Protein AF-A0A1Q7LW20-F1 (afdb_monomer_lite)

Foldseek 3Di:
DDPVVLVVLVVVLVVLVVVLVVLVVDPPDDPVVNVVVVVVSVVVNVVSCCVRVDPCVPDPPVVVVVVVVVVVVVVVVVVVVVCVVDVPPD

Structure (mmCIF, N/CA/C/O backbone):
data_AF-A0A1Q7LW20-F1
#
_entry.id   AF-A0A1Q7LW20-F1
#
loop_
_atom_site.group_PDB
_atom_site.id
_atom_site.type_symbol
_atom_site.label_atom_id
_atom_site.label_alt_id
_atom_site.label_comp_id
_atom_site.label_asym_id
_atom_site.label_entity_id
_atom_site.label_seq_id
_atom_site.pdbx_PDB_ins_code
_atom_site.Cartn_x
_atom_site.Cartn_y
_atom_site.Cartn_z
_atom_site.occupancy
_atom_site.B_iso_or_equiv
_atom_site.auth_seq_id
_atom_site.auth_comp_id
_atom_site.auth_asym_id
_atom_site.auth_atom_id
_atom_site.pdbx_PDB_model_num
ATOM 1 N N . MET A 1 1 ? -11.305 -6.689 19.123 1.00 62.91 1 MET A N 1
ATOM 2 C CA . MET A 1 1 ? -10.776 -7.743 18.218 1.00 62.91 1 MET A CA 1
ATOM 3 C C . MET A 1 1 ? -9.805 -8.627 19.007 1.00 62.91 1 MET A C 1
ATOM 5 O O . MET A 1 1 ? -9.258 -8.139 19.984 1.00 62.91 1 MET A O 1
ATOM 9 N N . SER A 1 2 ? -9.621 -9.914 18.683 1.00 78.56 2 SER A N 1
ATOM 10 C CA . SER A 1 2 ? -8.705 -10.785 19.454 1.00 78.56 2 SER A CA 1
ATOM 11 C C . SER A 1 2 ? -7.242 -10.531 19.072 1.00 78.56 2 SER A C 1
ATOM 13 O O . SER A 1 2 ? -6.936 -10.449 17.882 1.00 78.56 2 SER A O 1
ATOM 15 N N . VAL A 1 3 ? -6.340 -10.489 20.064 1.00 85.44 3 VAL A N 1
ATOM 16 C CA . VAL A 1 3 ? -4.874 -10.341 19.900 1.00 85.44 3 VAL A CA 1
ATOM 17 C C . VAL A 1 3 ? -4.311 -11.307 18.851 1.00 85.44 3 VAL A C 1
ATOM 19 O O . VAL A 1 3 ? -3.411 -10.959 18.091 1.00 85.44 3 VAL A O 1
ATOM 22 N N . ARG A 1 4 ? -4.891 -12.509 18.741 1.00 88.94 4 ARG A N 1
ATOM 23 C CA . ARG A 1 4 ? -4.496 -13.506 17.739 1.00 88.94 4 ARG A CA 1
ATOM 24 C C . ARG A 1 4 ? -4.644 -12.985 16.307 1.00 88.94 4 ARG A C 1
ATOM 26 O O . ARG A 1 4 ? -3.769 -13.232 15.487 1.00 88.94 4 ARG A O 1
ATOM 33 N N . VAL A 1 5 ? -5.729 -12.274 16.001 1.00 87.69 5 VAL A N 1
ATOM 34 C CA . VAL A 1 5 ? -5.977 -11.761 14.645 1.00 87.69 5 VAL A CA 1
ATOM 35 C C . VAL A 1 5 ? -4.986 -10.649 14.312 1.00 87.69 5 VAL A C 1
ATOM 37 O O . VAL A 1 5 ? -4.431 -10.644 13.221 1.00 87.69 5 VAL A O 1
ATOM 40 N N . TYR A 1 6 ? -4.687 -9.775 15.272 1.00 87.12 6 TYR A N 1
ATOM 41 C CA . TYR A 1 6 ? -3.689 -8.717 15.108 1.00 87.12 6 TYR A CA 1
ATOM 42 C C . TYR A 1 6 ? -2.305 -9.281 14.759 1.00 87.12 6 TYR A C 1
ATOM 44 O O . TYR A 1 6 ? -1.686 -8.860 13.786 1.00 87.12 6 TYR 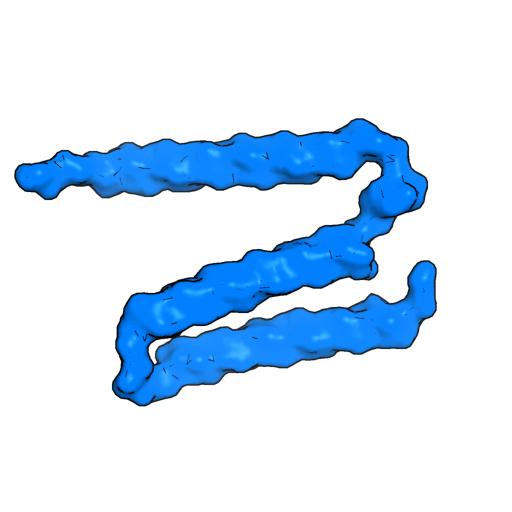A O 1
ATOM 52 N N . ILE A 1 7 ? -1.853 -10.301 15.498 1.00 92.94 7 ILE A N 1
ATOM 53 C CA . ILE A 1 7 ? -0.564 -10.963 15.246 1.00 92.94 7 ILE A CA 1
ATOM 54 C C . ILE A 1 7 ? -0.543 -11.645 13.871 1.00 92.94 7 ILE A C 1
ATOM 56 O O . ILE A 1 7 ? 0.470 -11.581 13.178 1.00 92.94 7 ILE A O 1
ATOM 60 N N . ILE A 1 8 ? -1.650 -12.264 13.446 1.00 94.31 8 ILE A N 1
ATOM 61 C CA . ILE A 1 8 ? -1.745 -12.874 12.111 1.00 94.31 8 ILE A CA 1
ATOM 62 C C . ILE A 1 8 ? -1.617 -11.808 11.019 1.00 94.31 8 ILE A C 1
ATOM 64 O O . ILE A 1 8 ? -0.810 -11.976 10.109 1.00 94.31 8 ILE A O 1
ATOM 68 N N . VAL A 1 9 ? -2.363 -10.701 11.107 1.00 92.75 9 VAL A N 1
ATOM 69 C CA . VAL A 1 9 ? -2.283 -9.631 10.096 1.00 92.75 9 VAL A CA 1
ATOM 70 C C . VAL A 1 9 ? -0.891 -8.995 10.097 1.00 92.75 9 VAL A C 1
ATOM 72 O O . VAL A 1 9 ? -0.336 -8.742 9.032 1.00 92.75 9 VAL A O 1
ATOM 75 N N . PHE A 1 10 ? -0.277 -8.817 11.268 1.00 92.25 10 PHE A N 1
ATOM 76 C CA . PHE A 1 10 ? 1.103 -8.346 11.375 1.00 92.25 10 PHE A CA 1
ATOM 77 C C . PHE A 1 10 ? 2.094 -9.278 10.661 1.00 92.25 10 PHE A C 1
ATOM 79 O O . PHE A 1 10 ? 2.923 -8.818 9.877 1.00 92.25 10 PHE A O 1
ATOM 86 N N . ALA A 1 11 ? 1.975 -10.593 10.861 1.00 95.94 11 ALA A N 1
ATOM 87 C CA . ALA A 1 11 ? 2.804 -11.574 10.165 1.00 95.94 11 ALA A CA 1
ATOM 88 C C . ALA A 1 11 ? 2.590 -11.539 8.641 1.00 95.94 11 ALA A C 1
ATOM 90 O O . ALA A 1 11 ? 3.555 -11.643 7.884 1.00 95.94 11 ALA A O 1
ATOM 91 N N . VAL A 1 12 ? 1.351 -11.327 8.182 1.00 95.75 12 VAL A N 1
ATOM 92 C CA . VAL A 1 12 ? 1.047 -11.136 6.754 1.00 95.75 12 VAL A CA 1
ATOM 93 C C . VAL A 1 12 ? 1.740 -9.887 6.206 1.00 95.75 12 VAL A C 1
ATOM 95 O O . VAL A 1 12 ? 2.353 -9.965 5.147 1.00 95.75 12 VAL A O 1
ATOM 98 N N . LEU A 1 13 ? 1.713 -8.757 6.920 1.00 95.06 13 LEU A N 1
ATOM 99 C CA . LEU A 1 13 ? 2.400 -7.526 6.500 1.00 95.06 13 LEU A CA 1
ATOM 100 C C . LEU A 1 13 ? 3.919 -7.724 6.365 1.00 95.06 13 LEU A C 1
ATOM 102 O O . LEU A 1 13 ? 4.522 -7.245 5.399 1.00 95.06 13 LEU A O 1
ATOM 106 N N . ILE A 1 14 ? 4.529 -8.468 7.293 1.00 96.25 14 ILE A N 1
ATOM 107 C CA . ILE A 1 14 ? 5.943 -8.859 7.201 1.00 96.25 14 ILE A CA 1
ATOM 108 C C . ILE A 1 14 ? 6.173 -9.719 5.956 1.00 96.25 14 ILE A C 1
ATOM 110 O O . ILE A 1 14 ? 7.078 -9.431 5.177 1.00 96.25 14 ILE A O 1
ATOM 114 N N . GLY A 1 15 ? 5.341 -10.742 5.745 1.00 96.12 15 GLY A N 1
ATOM 115 C CA . GLY A 1 15 ? 5.450 -11.644 4.599 1.00 96.12 15 GLY A CA 1
ATOM 116 C C . GLY A 1 15 ? 5.319 -10.922 3.259 1.00 96.12 15 GLY A C 1
ATOM 117 O O . GLY A 1 15 ? 6.116 -11.165 2.357 1.00 96.12 15 GLY A O 1
ATOM 118 N N . VAL A 1 16 ? 4.377 -9.981 3.144 1.00 94.56 16 VAL A N 1
ATOM 119 C CA . VAL A 1 16 ? 4.233 -9.135 1.950 1.00 94.56 16 VAL A CA 1
ATOM 120 C C . VAL A 1 16 ? 5.502 -8.318 1.716 1.00 94.56 16 VAL A C 1
ATOM 122 O O . VAL A 1 16 ? 6.004 -8.289 0.599 1.00 94.56 16 VAL A O 1
ATOM 125 N N . THR A 1 17 ? 6.061 -7.707 2.761 1.00 94.38 17 THR A N 1
ATOM 126 C CA . THR A 1 17 ? 7.286 -6.897 2.648 1.00 94.38 17 THR A CA 1
ATOM 127 C C . THR A 1 17 ? 8.494 -7.744 2.241 1.00 94.38 17 THR A C 1
ATOM 129 O O . THR A 1 17 ? 9.265 -7.347 1.373 1.00 94.38 17 THR A O 1
ATOM 132 N N . ALA A 1 18 ? 8.646 -8.938 2.815 1.00 95.31 18 ALA A N 1
ATOM 133 C CA . ALA A 1 18 ? 9.691 -9.876 2.411 1.00 95.31 18 ALA A CA 1
ATOM 134 C C . ALA A 1 18 ? 9.521 -10.318 0.946 1.00 95.31 18 ALA A C 1
ATOM 136 O O . ALA A 1 18 ? 10.493 -10.354 0.196 1.00 95.31 18 ALA A O 1
ATOM 137 N N . GLY A 1 19 ? 8.284 -10.592 0.521 1.00 93.19 19 GLY A N 1
ATOM 138 C CA . GLY A 1 19 ? 7.968 -10.948 -0.861 1.00 93.19 19 GLY A CA 1
ATOM 139 C C . GLY A 1 19 ? 8.271 -9.831 -1.862 1.00 93.19 19 GLY A C 1
ATOM 140 O O . GLY A 1 19 ? 8.741 -10.115 -2.957 1.00 93.19 19 GLY A O 1
ATOM 141 N N . GLU A 1 20 ? 8.061 -8.564 -1.496 1.00 93.12 20 GLU A N 1
ATOM 142 C CA . GLU A 1 20 ? 8.441 -7.416 -2.333 1.00 93.12 20 GLU A CA 1
ATOM 143 C C . GLU A 1 20 ? 9.955 -7.323 -2.532 1.00 93.12 20 GLU A C 1
ATOM 145 O O . GLU A 1 20 ? 10.409 -7.079 -3.649 1.00 93.12 20 GLU A O 1
ATOM 150 N N . LEU A 1 21 ? 10.734 -7.538 -1.466 1.00 92.81 21 LEU A N 1
ATOM 151 C CA . LEU A 1 21 ? 12.196 -7.545 -1.553 1.00 92.81 21 LEU A CA 1
ATOM 152 C C . LEU A 1 21 ? 12.679 -8.653 -2.489 1.00 92.81 21 LEU A C 1
ATOM 154 O O . LEU A 1 21 ? 13.536 -8.409 -3.335 1.00 92.81 21 LEU A O 1
ATOM 158 N N . GLU A 1 22 ? 12.090 -9.843 -2.388 1.00 92.69 22 GLU A N 1
ATOM 159 C CA . GLU A 1 22 ? 12.413 -10.951 -3.284 1.00 92.69 22 GLU A CA 1
ATOM 160 C C . GLU A 1 22 ? 12.005 -10.641 -4.732 1.00 92.69 22 GLU A C 1
ATOM 162 O O . GLU A 1 22 ? 12.785 -10.861 -5.656 1.00 92.69 22 GLU A O 1
ATOM 167 N N . LEU A 1 23 ? 10.823 -10.047 -4.936 1.00 90.25 23 LEU A N 1
ATOM 168 C CA . LEU A 1 23 ? 10.317 -9.669 -6.257 1.00 90.25 23 LEU A CA 1
ATOM 169 C C . LEU A 1 23 ? 11.254 -8.697 -6.985 1.00 90.25 23 LEU A C 1
ATOM 171 O O . LEU A 1 23 ? 11.433 -8.816 -8.195 1.00 90.25 23 LEU A O 1
ATOM 175 N N . ILE A 1 24 ? 11.859 -7.752 -6.261 1.00 89.75 24 ILE A N 1
ATOM 176 C CA . ILE A 1 24 ? 12.817 -6.785 -6.820 1.00 89.75 24 ILE A CA 1
ATOM 177 C C . ILE A 1 24 ? 14.142 -7.464 -7.200 1.00 89.75 24 ILE A C 1
ATOM 179 O O . ILE A 1 24 ? 14.809 -7.024 -8.136 1.00 89.75 24 ILE A O 1
ATOM 183 N N . ASN A 1 25 ? 14.516 -8.536 -6.501 1.00 89.19 25 ASN A N 1
ATOM 184 C CA . ASN A 1 25 ? 15.751 -9.278 -6.751 1.00 89.19 25 ASN A CA 1
ATOM 185 C C . ASN A 1 25 ? 15.620 -10.331 -7.861 1.00 89.19 25 ASN A C 1
ATOM 187 O O . ASN A 1 25 ? 16.637 -10.856 -8.318 1.00 89.19 25 ASN A O 1
ATOM 191 N N . LEU A 1 26 ? 14.401 -10.645 -8.316 1.00 88.62 26 LEU A N 1
ATOM 192 C CA . LEU A 1 26 ? 14.190 -11.604 -9.396 1.00 88.62 26 LEU A CA 1
ATOM 193 C C . LEU A 1 26 ? 14.688 -11.037 -10.737 1.00 88.62 26 LEU A C 1
ATOM 195 O O . LEU A 1 26 ? 14.156 -10.035 -11.229 1.00 88.62 26 LEU A O 1
ATOM 199 N N . PRO A 1 27 ? 15.678 -11.681 -11.381 1.00 84.31 27 PRO A N 1
ATOM 200 C CA . PRO A 1 27 ? 16.127 -11.258 -12.695 1.00 84.31 27 PRO A CA 1
ATOM 201 C C . PRO A 1 27 ? 15.043 -11.539 -13.744 1.00 84.31 27 PRO A C 1
ATOM 203 O O . PRO A 1 27 ? 14.276 -12.495 -13.637 1.00 84.31 27 PRO A O 1
ATOM 206 N N . ASN A 1 28 ? 15.047 -10.751 -14.822 1.00 84.38 28 ASN A N 1
ATOM 207 C CA . ASN A 1 28 ? 14.237 -10.983 -16.025 1.00 84.38 28 ASN A CA 1
ATOM 208 C C . ASN A 1 28 ? 12.719 -10.724 -15.906 1.00 84.38 28 ASN A C 1
ATOM 210 O O . ASN A 1 28 ? 11.953 -11.161 -16.766 1.00 84.38 28 ASN A O 1
ATOM 214 N N . LEU A 1 29 ? 12.268 -9.983 -14.890 1.00 87.31 29 LEU A N 1
ATOM 215 C CA . LEU A 1 29 ? 10.887 -9.502 -14.822 1.00 87.31 29 LEU A CA 1
ATOM 216 C C . LEU A 1 29 ? 10.705 -8.181 -15.582 1.00 87.31 29 LEU A C 1
ATOM 218 O O . LEU A 1 29 ? 11.535 -7.274 -15.509 1.00 87.31 29 LEU A O 1
ATOM 222 N N . ALA A 1 30 ? 9.575 -8.049 -16.281 1.00 91.00 30 ALA A N 1
ATOM 223 C CA . ALA A 1 30 ? 9.199 -6.792 -16.916 1.00 91.00 30 ALA A CA 1
ATOM 224 C C . ALA A 1 30 ? 9.037 -5.695 -15.851 1.00 91.00 30 ALA A C 1
ATOM 226 O O . ALA A 1 30 ? 8.279 -5.858 -14.892 1.00 91.00 30 ALA A O 1
ATOM 227 N N . ARG A 1 31 ? 9.721 -4.561 -16.035 1.00 88.50 31 ARG A N 1
ATOM 228 C CA . ARG A 1 31 ? 9.712 -3.440 -15.081 1.00 88.50 31 ARG A CA 1
ATOM 229 C C . ARG A 1 31 ? 8.297 -2.982 -14.737 1.00 88.50 31 ARG A C 1
ATOM 231 O O . ARG A 1 31 ? 7.993 -2.782 -13.566 1.00 88.50 31 ARG A O 1
ATOM 238 N N . ASP A 1 32 ? 7.429 -2.879 -15.736 1.00 90.06 32 ASP A N 1
ATOM 239 C CA . ASP A 1 32 ? 6.047 -2.436 -15.539 1.00 90.06 32 ASP A CA 1
ATOM 240 C C . ASP A 1 32 ? 5.250 -3.423 -14.682 1.00 90.06 32 ASP A C 1
ATOM 242 O O . ASP A 1 32 ? 4.450 -3.013 -13.842 1.00 90.06 32 ASP A O 1
ATOM 246 N N . PHE A 1 33 ? 5.519 -4.724 -14.821 1.00 92.12 33 PHE A N 1
ATOM 247 C CA . PHE A 1 33 ? 4.897 -5.749 -13.991 1.00 92.12 33 PHE A CA 1
ATOM 248 C C . PHE A 1 33 ? 5.357 -5.644 -12.532 1.00 92.12 33 PHE A C 1
ATOM 250 O O . PHE A 1 33 ? 4.523 -5.678 -11.626 1.00 92.12 33 PHE A O 1
ATOM 257 N N . VAL A 1 34 ? 6.661 -5.447 -12.299 1.00 93.06 34 VAL A N 1
ATOM 258 C CA . VAL A 1 34 ? 7.216 -5.247 -10.948 1.00 93.06 34 VAL A CA 1
ATOM 259 C C . VAL A 1 34 ? 6.595 -4.012 -10.304 1.00 93.06 34 VAL A C 1
ATOM 261 O O . VAL A 1 34 ? 6.034 -4.107 -9.218 1.00 93.06 34 VAL A O 1
ATOM 264 N N . VAL A 1 35 ? 6.625 -2.868 -10.992 1.00 92.75 35 VAL A N 1
ATOM 265 C CA . VAL A 1 35 ? 6.086 -1.600 -10.480 1.00 92.75 35 VAL A CA 1
ATOM 266 C C . VAL A 1 35 ? 4.598 -1.725 -10.152 1.00 92.75 35 VAL A C 1
ATOM 268 O O . VAL A 1 35 ? 4.186 -1.369 -9.049 1.00 92.75 35 VAL A O 1
ATOM 271 N N . THR A 1 36 ? 3.795 -2.276 -11.064 1.00 93.12 36 THR A N 1
ATOM 272 C CA . THR A 1 36 ? 2.347 -2.432 -10.846 1.00 93.12 36 THR A CA 1
ATOM 273 C C . THR A 1 36 ? 2.056 -3.347 -9.654 1.00 93.12 36 THR A C 1
ATOM 275 O O . THR A 1 36 ? 1.1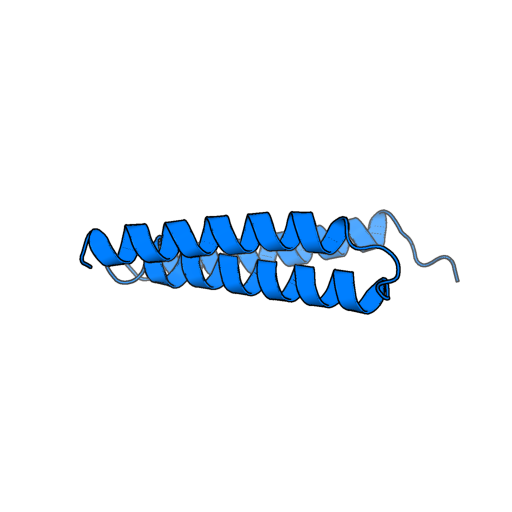96 -3.037 -8.829 1.00 93.12 36 THR A O 1
ATOM 278 N N . THR A 1 37 ? 2.814 -4.438 -9.517 1.00 93.06 37 THR A N 1
ATOM 279 C CA . THR A 1 37 ? 2.673 -5.379 -8.398 1.00 93.06 37 THR A CA 1
ATOM 280 C C . THR A 1 37 ? 3.045 -4.724 -7.069 1.00 93.06 37 THR A C 1
ATOM 282 O O . THR A 1 37 ? 2.284 -4.829 -6.109 1.00 93.06 37 THR A O 1
ATOM 285 N N . LEU A 1 38 ? 4.163 -3.994 -7.014 1.00 94.19 38 LEU A N 1
ATOM 286 C CA . LEU A 1 38 ? 4.598 -3.277 -5.811 1.00 94.19 38 LEU A CA 1
ATOM 287 C C . LEU A 1 38 ? 3.581 -2.213 -5.378 1.00 94.19 38 LEU A C 1
ATOM 289 O O . LEU A 1 38 ? 3.269 -2.108 -4.194 1.00 94.19 38 LEU A O 1
ATOM 293 N N . ILE A 1 39 ? 3.010 -1.458 -6.324 1.00 93.88 39 ILE A N 1
ATOM 294 C CA . ILE A 1 39 ? 1.951 -0.483 -6.023 1.00 93.88 39 ILE A CA 1
ATOM 295 C C . ILE A 1 39 ? 0.713 -1.196 -5.460 1.00 93.88 39 ILE A C 1
ATOM 297 O O . ILE A 1 39 ? 0.169 -0.771 -4.441 1.00 93.88 39 ILE A O 1
ATOM 301 N N . GLY A 1 40 ? 0.287 -2.303 -6.076 1.00 94.81 40 GLY A N 1
ATOM 302 C CA . GLY A 1 40 ? -0.842 -3.099 -5.588 1.00 94.81 40 GLY A CA 1
ATOM 303 C C . GLY A 1 40 ? -0.627 -3.632 -4.167 1.00 94.81 40 GLY A C 1
ATOM 304 O O . GLY A 1 40 ? -1.515 -3.514 -3.319 1.00 94.81 40 GLY A O 1
ATOM 305 N N . LEU A 1 41 ? 0.569 -4.152 -3.872 1.00 94.44 41 LEU A N 1
ATOM 306 C CA . LEU A 1 41 ? 0.937 -4.628 -2.535 1.00 94.44 41 LEU A CA 1
ATOM 307 C C . LEU A 1 41 ? 1.009 -3.485 -1.512 1.00 94.44 41 LEU A C 1
ATOM 309 O O . LEU A 1 41 ? 0.555 -3.653 -0.378 1.00 94.44 41 LEU A O 1
ATOM 313 N N . ALA A 1 42 ? 1.495 -2.304 -1.903 1.00 93.00 42 ALA A N 1
ATOM 314 C CA . ALA A 1 42 ? 1.481 -1.112 -1.057 1.00 93.00 42 ALA A CA 1
ATOM 315 C C . ALA A 1 42 ? 0.053 -0.703 -0.658 1.00 93.00 42 ALA A C 1
ATOM 317 O O . ALA A 1 42 ? -0.215 -0.480 0.526 1.00 93.00 42 ALA A O 1
ATOM 318 N N . VAL A 1 43 ? -0.880 -0.681 -1.616 1.00 93.00 43 VAL A N 1
ATOM 319 C CA . VAL A 1 43 ? -2.299 -0.378 -1.358 1.00 93.00 43 VAL A CA 1
ATOM 320 C C . VAL A 1 43 ? -2.934 -1.438 -0.454 1.00 93.00 43 VAL A C 1
ATOM 322 O O . VAL A 1 43 ? -3.627 -1.091 0.504 1.00 93.00 43 VAL A O 1
ATOM 325 N N . ALA A 1 44 ? -2.665 -2.723 -0.698 1.00 93.69 44 ALA A N 1
ATOM 326 C CA . ALA A 1 44 ? -3.181 -3.811 0.132 1.00 93.69 44 ALA A CA 1
ATOM 327 C C . ALA A 1 44 ? -2.697 -3.706 1.590 1.00 93.69 44 ALA A C 1
ATOM 329 O O . ALA A 1 44 ? -3.496 -3.842 2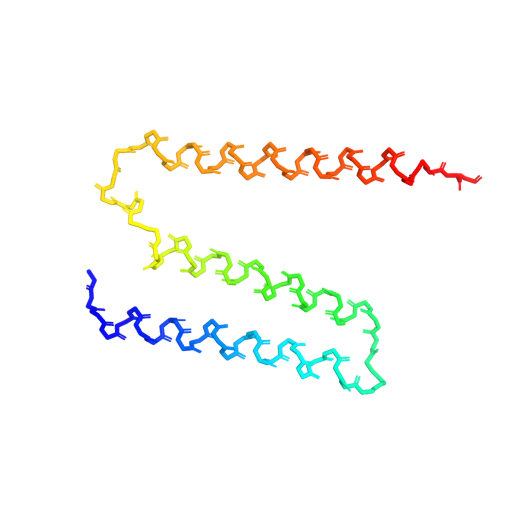.517 1.00 93.69 44 ALA A O 1
ATOM 330 N N . LYS A 1 45 ? -1.412 -3.398 1.810 1.00 93.69 45 LYS A N 1
ATOM 331 C CA . LYS A 1 45 ? -0.861 -3.166 3.155 1.00 93.69 45 LYS A CA 1
ATOM 332 C C . LYS A 1 45 ? -1.523 -1.974 3.840 1.00 93.69 45 LYS A C 1
ATOM 334 O O . LYS A 1 45 ? -1.924 -2.095 4.996 1.00 93.69 45 LYS A O 1
ATOM 339 N N . ALA A 1 46 ? -1.683 -0.854 3.134 1.00 90.94 46 ALA A N 1
ATOM 340 C CA . ALA A 1 46 ? -2.370 0.317 3.672 1.00 90.94 46 ALA A CA 1
ATOM 341 C C . ALA A 1 46 ? -3.808 -0.025 4.099 1.00 90.94 46 ALA A C 1
ATOM 343 O O . ALA A 1 46 ? -4.218 0.325 5.203 1.00 90.94 46 ALA A O 1
ATOM 344 N N . ALA A 1 47 ? -4.544 -0.790 3.284 1.00 89.69 47 ALA A N 1
ATOM 345 C CA . ALA A 1 47 ? -5.891 -1.246 3.622 1.00 89.69 47 ALA A CA 1
ATOM 346 C C . ALA A 1 47 ? -5.914 -2.154 4.864 1.00 89.69 47 ALA A C 1
ATOM 348 O O . ALA A 1 47 ? -6.752 -1.965 5.742 1.00 89.69 47 ALA A O 1
ATOM 349 N N . LEU A 1 48 ? -4.980 -3.104 4.982 1.00 90.00 48 LEU A N 1
ATOM 350 C CA . LEU A 1 48 ? -4.866 -3.963 6.166 1.00 90.00 48 LEU A CA 1
ATOM 351 C C . LEU A 1 48 ? -4.592 -3.153 7.440 1.00 90.00 48 LEU A C 1
ATOM 353 O O . LEU A 1 48 ? -5.189 -3.429 8.477 1.00 90.00 48 LEU A O 1
ATOM 357 N N . VAL A 1 49 ? -3.734 -2.133 7.364 1.00 88.62 49 VAL A N 1
ATOM 358 C CA . VAL A 1 49 ? -3.461 -1.232 8.493 1.00 88.62 49 VAL A CA 1
ATOM 359 C C . VAL A 1 49 ? -4.721 -0.459 8.884 1.00 88.62 49 VAL A C 1
ATOM 361 O O . VAL A 1 49 ? -5.095 -0.457 10.055 1.00 88.62 49 VAL A O 1
ATOM 364 N N . VAL A 1 50 ? -5.424 0.132 7.916 1.00 85.62 50 VAL A N 1
ATOM 365 C CA . VAL A 1 50 ? -6.665 0.885 8.172 1.00 85.62 50 VAL A CA 1
ATOM 366 C C . VAL A 1 50 ? -7.760 -0.005 8.774 1.00 85.62 50 VAL A C 1
ATOM 368 O O . VAL A 1 50 ? -8.488 0.426 9.660 1.00 85.62 50 VAL A O 1
ATOM 371 N N . LEU A 1 51 ? -7.888 -1.252 8.317 1.00 83.50 51 LEU A N 1
ATOM 372 C CA . LEU A 1 51 ? -8.954 -2.155 8.762 1.00 83.50 51 LEU A CA 1
ATOM 373 C C . LEU A 1 51 ? -8.681 -2.824 10.114 1.00 83.50 51 LEU A C 1
ATOM 375 O O . LEU A 1 51 ? -9.633 -3.163 10.818 1.00 83.50 51 LEU A O 1
ATOM 379 N N . PHE A 1 52 ? -7.413 -3.073 10.451 1.00 83.44 52 PHE A N 1
ATOM 380 C CA . PHE A 1 52 ? -7.056 -3.941 11.580 1.00 83.44 52 PHE A CA 1
ATOM 381 C C . PHE A 1 52 ? -6.177 -3.294 12.651 1.00 83.44 52 PHE A C 1
ATOM 383 O O . PHE A 1 52 ? -6.135 -3.808 13.767 1.00 83.44 52 PHE A O 1
ATOM 390 N N . PHE A 1 53 ? -5.473 -2.209 12.326 1.00 81.00 53 PHE A N 1
ATOM 391 C CA . PHE A 1 53 ? -4.564 -1.515 13.247 1.00 81.00 53 PHE A CA 1
ATOM 392 C C . PHE A 1 53 ? -5.065 -0.125 13.617 1.00 81.00 53 PHE A C 1
ATOM 394 O O . PHE A 1 53 ? -4.750 0.379 14.689 1.00 81.00 53 PHE A O 1
ATOM 401 N N . GLN A 1 54 ? -5.845 0.499 12.739 1.00 78.56 54 GLN A N 1
ATOM 402 C CA . GLN A 1 54 ? -6.551 1.720 13.065 1.00 78.56 54 GLN A CA 1
ATOM 403 C C . GLN A 1 54 ? -7.883 1.377 13.726 1.00 78.56 54 GLN A C 1
ATOM 405 O O . GLN A 1 54 ? -8.791 0.829 13.105 1.00 78.56 54 GLN A O 1
ATOM 410 N N . GLU A 1 55 ? -8.029 1.762 14.988 1.00 68.62 55 GLU A N 1
ATOM 411 C CA . GLU A 1 55 ? -9.259 1.599 15.771 1.00 68.62 55 GLU A CA 1
ATOM 412 C C . GLU A 1 55 ? -10.355 2.618 15.383 1.00 68.62 55 GLU A C 1
ATOM 414 O O . GLU A 1 55 ? -11.254 2.930 16.157 1.00 68.62 55 GLU A O 1
ATOM 419 N N . LEU A 1 56 ? -10.338 3.096 14.131 1.00 60.16 56 LEU A N 1
ATOM 420 C CA . LEU A 1 56 ? -11.230 4.132 13.592 1.00 60.16 56 LEU A CA 1
ATOM 421 C C . LEU A 1 56 ? -12.717 3.770 13.640 1.00 60.16 56 LEU A C 1
ATOM 423 O O . LEU A 1 56 ? -13.569 4.631 13.430 1.00 60.16 56 LEU A O 1
ATOM 427 N N . LYS A 1 57 ? -13.037 2.496 13.871 1.00 55.97 57 LYS A N 1
ATOM 428 C CA . LYS A 1 57 ? -14.412 2.027 14.030 1.00 55.97 57 LYS A CA 1
ATOM 429 C C . LYS A 1 57 ? -15.014 2.426 15.382 1.00 55.97 57 LYS A C 1
ATOM 431 O O . LYS A 1 57 ? -16.224 2.628 15.442 1.00 55.97 57 LYS A O 1
ATOM 436 N N . ASP A 1 58 ? -14.194 2.540 16.425 1.00 57.44 58 ASP A N 1
ATOM 437 C CA . ASP A 1 58 ? -14.635 2.852 17.792 1.00 57.44 58 ASP A CA 1
ATOM 438 C C . ASP A 1 58 ? -14.395 4.330 18.171 1.00 57.44 58 ASP A C 1
ATOM 440 O O . ASP A 1 58 ? -14.797 4.778 19.245 1.00 57.44 58 ASP A O 1
ATOM 444 N N . GLU A 1 59 ? -13.814 5.121 17.263 1.00 57.19 59 GLU A N 1
ATOM 445 C CA . GLU A 1 59 ? -13.564 6.554 17.441 1.00 57.19 59 GLU A CA 1
ATOM 446 C C . GLU A 1 59 ? -14.618 7.452 16.769 1.00 57.19 59 GLU A C 1
ATOM 448 O O . GLU A 1 59 ? -15.279 7.066 15.797 1.00 57.19 59 GLU A O 1
ATOM 453 N N . PRO A 1 60 ? -14.809 8.692 17.264 1.00 60.97 60 PRO A N 1
ATOM 454 C CA . PRO A 1 60 ? -15.766 9.616 16.680 1.00 60.97 60 PRO A CA 1
ATOM 455 C C . PRO A 1 60 ? -15.397 9.925 15.217 1.00 60.97 60 PRO A C 1
ATOM 457 O O . PRO A 1 60 ? -14.237 10.160 14.870 1.00 60.97 60 PRO A O 1
ATOM 460 N N . ARG A 1 61 ? -16.430 10.003 14.363 1.00 64.19 61 ARG A N 1
ATOM 461 C CA . ARG A 1 61 ? -16.368 10.260 12.906 1.00 64.19 61 ARG A CA 1
ATOM 462 C C . ARG A 1 61 ? -15.346 11.320 12.433 1.00 64.19 61 ARG A C 1
ATOM 464 O O . ARG A 1 61 ? -14.819 11.132 11.336 1.00 64.19 61 ARG A O 1
ATOM 471 N N . PRO A 1 62 ? -15.030 12.404 13.180 1.00 66.44 62 PRO A N 1
ATOM 472 C CA . PRO A 1 62 ? -14.026 13.378 12.759 1.00 66.44 62 PRO A CA 1
ATOM 473 C C . PRO A 1 62 ? -12.630 12.790 12.528 1.00 66.44 62 PRO A C 1
ATOM 475 O O . PRO A 1 62 ? -11.955 13.237 11.607 1.00 66.44 62 PRO A O 1
ATOM 478 N N . LEU A 1 63 ? -12.189 11.786 13.299 1.00 67.81 63 LEU A N 1
ATOM 479 C CA . LEU A 1 63 ? -10.814 11.284 13.174 1.00 67.81 63 LEU A CA 1
ATOM 480 C C . LEU A 1 63 ? -10.597 10.500 11.869 1.00 67.81 63 LEU A C 1
ATOM 482 O O . LEU A 1 63 ? -9.585 10.665 11.191 1.00 67.81 63 LEU A O 1
ATOM 486 N N . SER A 1 64 ? -11.600 9.721 11.459 1.00 71.94 64 SER A N 1
ATOM 487 C CA . SER A 1 64 ? -11.587 9.017 10.172 1.00 71.94 64 SER A CA 1
ATOM 488 C C . SER A 1 64 ? -11.608 9.993 8.987 1.00 71.94 64 SER A C 1
ATOM 490 O O . SER A 1 64 ? -10.907 9.790 7.997 1.00 71.94 64 SER A O 1
ATOM 492 N N . ILE A 1 65 ? -12.330 11.114 9.115 1.00 77.31 65 ILE A N 1
ATOM 493 C CA . ILE A 1 65 ? -12.330 12.187 8.108 1.00 77.31 65 ILE A CA 1
ATOM 494 C C . ILE A 1 65 ? -10.943 12.829 7.998 1.00 77.31 65 ILE A C 1
ATOM 496 O O . ILE A 1 65 ? -10.473 13.058 6.885 1.00 77.31 65 ILE A O 1
ATOM 500 N N . VAL A 1 66 ? -10.263 13.077 9.122 1.00 83.81 66 VAL A N 1
ATOM 501 C CA . VAL A 1 66 ? -8.900 13.633 9.125 1.00 83.81 66 VAL A CA 1
ATOM 502 C C . VAL A 1 66 ? -7.929 12.720 8.376 1.00 83.81 66 VAL A C 1
ATOM 504 O O . VAL A 1 66 ? -7.137 13.220 7.580 1.00 83.81 66 VAL A O 1
ATOM 507 N N . LEU A 1 67 ? -8.025 11.397 8.551 1.00 82.88 67 LEU A N 1
ATOM 508 C CA . LEU A 1 67 ? -7.209 10.445 7.793 1.00 82.88 67 LEU A CA 1
ATOM 509 C C . LEU A 1 67 ? -7.444 10.578 6.282 1.00 82.88 67 LEU A C 1
ATOM 511 O O . LEU A 1 67 ? -6.489 10.703 5.519 1.00 82.88 67 LEU A O 1
ATOM 515 N N . VAL A 1 68 ? -8.706 10.565 5.847 1.00 83.75 68 VAL A N 1
ATOM 516 C CA . VAL A 1 68 ? -9.051 10.653 4.419 1.00 83.75 68 VAL A CA 1
ATOM 517 C C . VAL A 1 68 ? -8.569 11.976 3.826 1.00 83.75 68 VAL A C 1
ATOM 519 O O . VAL A 1 68 ? -7.951 11.985 2.763 1.00 83.75 68 VAL A O 1
ATOM 522 N N . VAL A 1 69 ? -8.789 13.087 4.531 1.00 87.88 69 VAL A N 1
ATOM 523 C CA . VAL A 1 69 ? -8.316 14.413 4.115 1.00 87.88 69 VAL A CA 1
ATOM 524 C C . VAL A 1 69 ? -6.791 14.436 4.007 1.00 87.88 69 VAL A C 1
ATOM 526 O O . VAL A 1 69 ? -6.265 14.922 3.007 1.00 87.88 69 VAL A O 1
ATOM 529 N N . ALA A 1 70 ? -6.075 13.863 4.976 1.00 87.62 70 ALA A N 1
ATOM 530 C CA . ALA A 1 70 ? -4.620 13.772 4.934 1.00 87.62 70 ALA A CA 1
ATOM 531 C C . ALA A 1 70 ? -4.135 12.964 3.720 1.00 87.62 70 ALA A C 1
ATOM 533 O O . ALA A 1 70 ? -3.256 13.427 2.997 1.00 87.62 70 ALA A O 1
ATOM 534 N N . VAL A 1 71 ? -4.742 11.805 3.440 1.00 88.56 71 VAL A N 1
ATOM 535 C CA . VAL A 1 71 ? -4.399 10.982 2.268 1.00 88.56 71 VAL A CA 1
ATOM 536 C C . VAL A 1 71 ? -4.616 11.757 0.968 1.00 88.56 71 VAL A C 1
ATOM 538 O O . VAL A 1 71 ? -3.732 11.762 0.110 1.00 88.56 71 VAL A O 1
ATOM 541 N N . VAL A 1 72 ? -5.748 12.451 0.822 1.00 91.69 72 VAL A N 1
ATOM 542 C CA . VAL A 1 72 ? -6.053 13.249 -0.377 1.00 91.69 72 VAL A CA 1
ATOM 543 C C . VAL A 1 72 ? -5.044 14.384 -0.555 1.00 91.69 72 VAL A C 1
ATOM 545 O O . VAL A 1 72 ? -4.482 14.534 -1.639 1.00 91.69 72 VAL A O 1
ATOM 548 N N . ILE A 1 73 ? -4.775 15.154 0.502 1.00 94.19 73 ILE A N 1
ATOM 549 C CA . ILE A 1 73 ? -3.857 16.298 0.446 1.00 94.19 73 ILE A CA 1
ATOM 550 C C . ILE A 1 73 ? -2.432 15.838 0.136 1.00 94.19 73 ILE A C 1
ATOM 552 O O . ILE A 1 73 ? -1.791 16.406 -0.745 1.00 94.19 73 ILE A O 1
ATOM 556 N N . VAL A 1 74 ? -1.937 14.799 0.813 1.00 92.88 74 VAL A N 1
ATOM 557 C CA . VAL A 1 74 ? -0.580 14.279 0.587 1.00 92.88 74 VAL A CA 1
ATOM 558 C C . VAL A 1 74 ? -0.442 13.734 -0.831 1.00 92.88 74 VAL A C 1
ATOM 560 O O . VAL A 1 74 ? 0.540 14.035 -1.502 1.00 92.88 74 VAL A O 1
ATOM 563 N N . THR A 1 75 ? -1.440 13.001 -1.328 1.00 90.00 75 THR A N 1
ATOM 564 C CA . THR A 1 75 ? -1.417 12.470 -2.699 1.00 90.00 75 THR A CA 1
ATOM 565 C C . THR A 1 75 ? -1.420 13.597 -3.734 1.00 90.00 75 THR A C 1
ATOM 567 O O . THR A 1 75 ? -0.649 13.555 -4.695 1.00 90.00 75 THR A O 1
ATOM 570 N N . ALA A 1 76 ? -2.237 14.635 -3.530 1.00 90.81 76 ALA A N 1
ATOM 571 C CA . ALA A 1 76 ? -2.275 15.804 -4.405 1.00 90.81 76 ALA A CA 1
ATOM 572 C C . ALA A 1 76 ? -0.945 16.571 -4.387 1.00 90.81 76 ALA A C 1
ATOM 574 O O . ALA A 1 76 ? -0.408 16.884 -5.447 1.00 90.81 76 ALA A O 1
ATOM 575 N N . LEU A 1 77 ? -0.379 16.816 -3.202 1.00 93.19 77 LEU A N 1
ATOM 576 C CA . LEU A 1 77 ? 0.914 17.483 -3.051 1.00 93.19 77 LEU A CA 1
ATOM 577 C C . LEU A 1 77 ? 2.034 16.695 -3.727 1.00 93.19 77 LEU A C 1
ATOM 579 O O . LEU A 1 77 ? 2.777 17.274 -4.510 1.00 93.19 77 LEU A O 1
ATOM 583 N N . LEU A 1 78 ? 2.118 15.382 -3.494 1.00 90.88 78 LEU A N 1
ATOM 584 C CA . LEU A 1 78 ? 3.117 14.528 -4.140 1.00 90.88 78 LEU A CA 1
ATOM 585 C C . LEU A 1 78 ? 2.978 14.551 -5.663 1.00 90.88 78 LEU A C 1
ATOM 587 O O . LEU A 1 78 ? 3.984 14.639 -6.362 1.00 90.88 78 LEU A O 1
ATOM 591 N N . SER A 1 79 ? 1.745 14.530 -6.175 1.00 88.94 79 SER A N 1
ATOM 592 C CA . SER A 1 79 ? 1.479 14.612 -7.615 1.00 88.94 79 SER A CA 1
ATOM 593 C C . SER A 1 79 ? 1.950 15.948 -8.195 1.00 88.94 79 SER A C 1
ATOM 595 O O . SER A 1 79 ? 2.637 15.972 -9.213 1.00 88.94 79 SER A O 1
ATOM 597 N N . VAL A 1 80 ? 1.643 17.062 -7.522 1.00 91.00 80 VAL A N 1
ATOM 598 C CA . VAL A 1 80 ? 2.099 18.403 -7.922 1.00 91.00 80 VAL A CA 1
ATOM 599 C C . VAL A 1 80 ? 3.623 18.502 -7.861 1.00 91.00 80 VAL A C 1
ATOM 601 O O . VAL A 1 80 ? 4.234 18.973 -8.817 1.00 91.00 80 VAL A O 1
ATOM 604 N N . SER A 1 81 ? 4.256 18.017 -6.791 1.00 88.19 81 SER A N 1
ATOM 605 C CA . SER A 1 81 ? 5.716 18.012 -6.662 1.00 88.19 81 SER A CA 1
ATOM 606 C C . SER A 1 81 ? 6.384 17.198 -7.769 1.00 88.19 81 SER A C 1
ATOM 608 O O . SER A 1 81 ? 7.370 17.654 -8.341 1.00 88.19 81 SER A O 1
ATOM 610 N N . PHE A 1 82 ? 5.829 16.039 -8.136 1.00 86.38 82 PHE A N 1
ATOM 611 C CA . PHE A 1 82 ? 6.332 15.246 -9.260 1.00 86.38 82 PHE A CA 1
ATOM 612 C C . PHE A 1 82 ?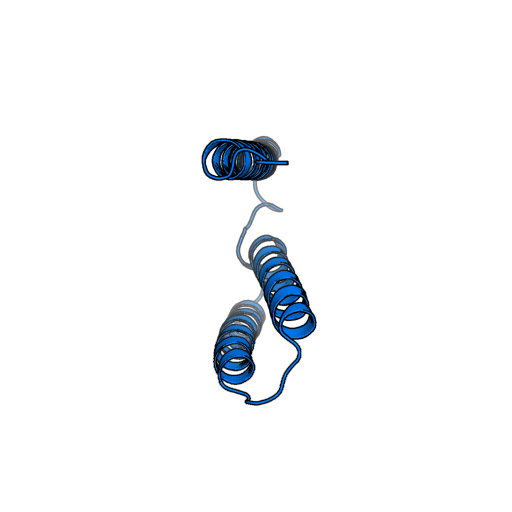 6.250 16.002 -10.590 1.00 86.38 82 PHE A C 1
ATOM 614 O O . PHE A 1 82 ? 7.222 16.017 -11.3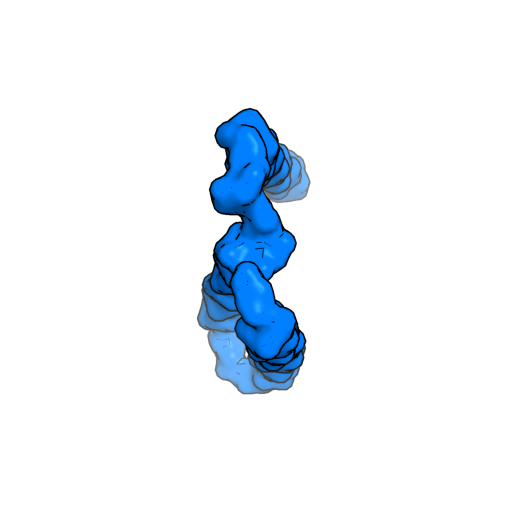42 1.00 86.38 82 PHE A O 1
ATOM 621 N N . LEU A 1 83 ? 5.123 16.669 -10.855 1.00 87.12 83 LEU A N 1
ATOM 622 C CA . LEU A 1 83 ? 4.925 17.485 -12.058 1.00 87.12 83 LEU A CA 1
ATOM 623 C C . LEU A 1 83 ? 5.861 18.702 -12.114 1.00 87.12 83 LEU A C 1
ATOM 625 O O . LEU A 1 83 ? 6.258 19.126 -13.195 1.00 87.12 83 LEU A O 1
ATOM 629 N N . GLN A 1 84 ? 6.216 19.270 -10.960 1.00 82.38 84 GLN A N 1
ATOM 630 C CA . GLN A 1 84 ? 7.146 20.398 -10.866 1.00 82.38 84 GLN A CA 1
ATOM 631 C C . GLN A 1 84 ? 8.612 19.976 -11.024 1.00 82.38 84 GLN A C 1
ATOM 633 O O . GLN A 1 84 ? 9.391 20.725 -11.608 1.00 82.38 84 GLN A O 1
ATOM 638 N N . LEU A 1 85 ? 8.997 18.802 -10.507 1.00 73.69 85 LEU A N 1
ATOM 639 C CA . LEU A 1 85 ? 10.357 18.263 -10.639 1.00 73.69 85 LEU A CA 1
ATOM 640 C C . LEU A 1 85 ? 10.639 17.675 -12.029 1.00 73.69 85 LEU A C 1
ATOM 642 O O . LEU A 1 85 ? 11.772 17.751 -12.497 1.00 73.69 85 LEU A O 1
ATOM 646 N N . HIS A 1 86 ? 9.626 17.119 -12.694 1.00 65.81 86 HIS A N 1
ATOM 647 C CA . HIS A 1 86 ? 9.677 16.713 -14.095 1.00 65.81 86 HIS A CA 1
ATOM 648 C C . HIS A 1 86 ? 8.682 17.554 -14.900 1.00 65.81 86 HIS A C 1
ATOM 650 O O . HIS A 1 86 ? 7.609 17.050 -15.246 1.00 65.81 86 HIS A O 1
ATOM 656 N N . PRO A 1 87 ? 9.004 18.827 -15.218 1.00 65.94 87 PRO A N 1
ATOM 657 C CA . PRO A 1 87 ? 8.221 19.548 -16.206 1.00 65.94 87 PRO A CA 1
ATOM 658 C C . PRO A 1 87 ? 8.219 18.693 -17.474 1.00 65.94 87 PRO A C 1
ATOM 660 O O . PRO A 1 87 ? 9.275 18.216 -17.893 1.00 65.94 87 PRO A O 1
ATOM 663 N N . PHE A 1 88 ? 7.035 18.431 -18.031 1.00 60.31 88 PHE A N 1
ATOM 664 C CA . PHE A 1 88 ? 6.882 17.724 -19.300 1.00 60.31 88 PHE A CA 1
ATOM 665 C C . PHE A 1 88 ? 7.666 18.485 -20.379 1.00 60.31 88 PHE A C 1
ATOM 667 O O . PHE A 1 88 ? 7.140 19.388 -21.023 1.00 60.31 88 PHE A O 1
ATOM 674 N N . HIS A 1 89 ? 8.944 18.158 -20.547 1.00 56.06 89 HIS A N 1
ATOM 675 C CA . HIS A 1 89 ? 9.725 18.557 -21.700 1.00 56.06 89 HIS A CA 1
ATOM 676 C C . HIS A 1 89 ? 9.252 17.663 -22.845 1.00 56.06 89 HIS A C 1
ATOM 678 O O . HIS A 1 89 ? 9.684 16.519 -22.973 1.00 56.06 89 HIS A O 1
ATOM 684 N N . THR A 1 90 ? 8.258 18.174 -23.574 1.00 54.16 90 THR A N 1
ATOM 685 C CA . THR A 1 90 ? 7.849 17.709 -24.905 1.00 54.16 90 THR A CA 1
ATOM 686 C C . THR A 1 90 ? 9.020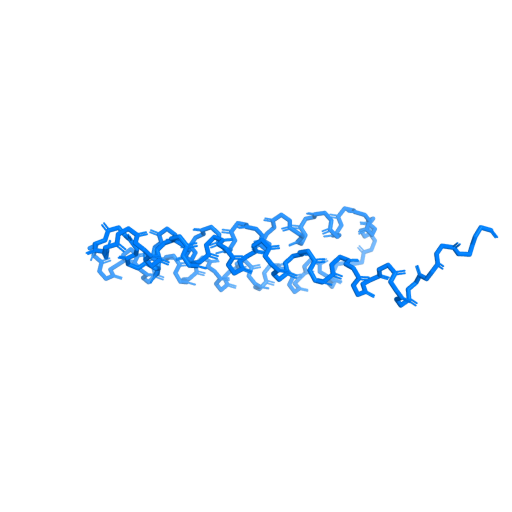 17.715 -25.870 1.00 54.16 90 THR A C 1
ATOM 688 O O . THR A 1 90 ? 9.777 18.714 -25.822 1.00 54.16 90 THR A O 1
#

pLDDT: mean 84.82, std 11.57, range [54.16, 96.25]

Secondary structure (DSSP, 8-state):
--HHHHHHHHHHHHHHHHHHHHHHH-TT--HHHHHHHHHHHHHHHHHHHHHHT--TTTS-HHHHHHHHHHHHHHHHHHHHHHHHHS----

Radius of gyration: 17.29 Å; chains: 1; bounding box: 32×34×45 Å

Sequence (90 aa):
MSVRVYIIVFAVLIGVTAGELELINLPNLARDFVVTTLIGLAVAKAALVVLFFQELKDEPRPLSIVLVVAVVIVTALLSVSFLQLHPFHT